Protein AF-A0A4V1RX23-F1 (afdb_monomer_lite)

Organism: NCBI:txid451672

Sequence (123 aa):
MCQDPRCMTFQSAYLNEIANFDFQNAFREEEKESQLFRRFAHASLTRDPRATADMVPDSVWANLAPYPEIVELREQRAQLKRSKYRIEGHEDEEEIRQLTNKIRTKRAYREKQVVKEYREDYF

Structure (mmCIF, N/CA/C/O backbone):
data_AF-A0A4V1RX23-F1
#
_entry.id   AF-A0A4V1RX23-F1
#
loop_
_atom_site.group_PDB
_atom_site.id
_atom_site.type_symbol
_atom_site.label_atom_id
_atom_site.label_alt_id
_atom_site.label_comp_id
_atom_site.label_asym_id
_atom_site.label_entity_id
_atom_site.label_seq_id
_atom_site.pdbx_PDB_ins_code
_atom_site.Cartn_x
_atom_site.Cartn_y
_atom_site.Cartn_z
_atom_site.occupancy
_atom_site.B_iso_or_equiv
_atom_site.auth_seq_id
_atom_site.auth_comp_id
_atom_site.auth_asym_id
_atom_site.auth_atom_id
_atom_site.pdbx_PDB_model_num
ATOM 1 N N . MET A 1 1 ? 12.821 48.519 -5.867 1.00 40.00 1 MET A N 1
ATOM 2 C CA . MET A 1 1 ? 13.378 47.246 -5.357 1.00 40.00 1 MET A CA 1
ATOM 3 C C . MET A 1 1 ? 13.424 47.337 -3.839 1.00 40.00 1 MET A C 1
ATOM 5 O O . MET A 1 1 ? 13.993 48.292 -3.332 1.00 40.00 1 MET A O 1
ATOM 9 N N . CYS A 1 2 ? 12.734 46.442 -3.130 1.00 37.19 2 CYS A N 1
ATOM 10 C CA . CYS A 1 2 ? 12.629 46.462 -1.666 1.00 37.19 2 CYS A CA 1
ATOM 11 C C . CYS A 1 2 ? 13.879 45.807 -1.048 1.00 37.19 2 CYS A C 1
ATOM 13 O O . CYS A 1 2 ? 14.212 44.686 -1.418 1.00 37.19 2 CYS A O 1
ATOM 15 N N . GLN A 1 3 ? 14.574 46.513 -0.153 1.00 53.38 3 GLN A N 1
ATOM 16 C CA . GLN A 1 3 ? 15.823 46.087 0.505 1.00 53.38 3 GLN A CA 1
ATOM 17 C C . GLN A 1 3 ? 15.588 45.549 1.938 1.00 53.38 3 GLN A C 1
ATOM 19 O O . GLN A 1 3 ? 16.429 45.735 2.811 1.00 53.38 3 GLN A O 1
ATOM 24 N N . ASP A 1 4 ? 14.444 44.914 2.222 1.00 41.62 4 ASP A N 1
ATOM 25 C CA . ASP A 1 4 ? 14.165 44.340 3.553 1.00 41.62 4 ASP A CA 1
ATOM 26 C C . ASP A 1 4 ? 14.636 42.861 3.618 1.00 41.62 4 ASP A C 1
ATOM 28 O O . ASP A 1 4 ? 14.239 42.066 2.757 1.00 41.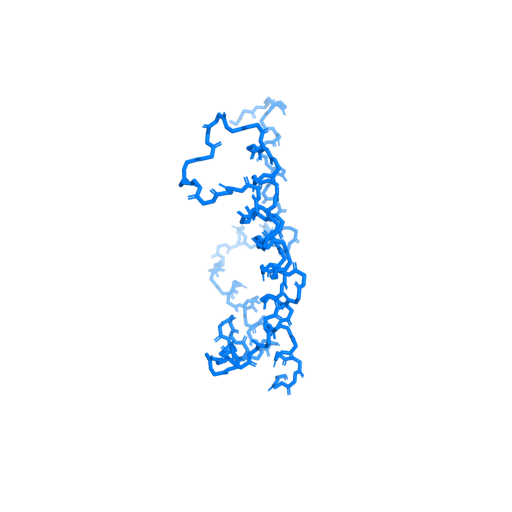62 4 ASP A O 1
ATOM 32 N N . PRO A 1 5 ? 15.452 42.441 4.612 1.00 54.00 5 PRO A N 1
ATOM 33 C CA . PRO A 1 5 ? 15.977 41.070 4.730 1.00 54.00 5 PRO A CA 1
ATOM 34 C C . PRO A 1 5 ? 14.905 39.974 4.812 1.00 54.00 5 PRO A C 1
ATOM 36 O O . PRO A 1 5 ? 15.159 38.824 4.457 1.00 54.00 5 PRO A O 1
ATOM 39 N N . ARG A 1 6 ? 13.685 40.321 5.242 1.00 50.97 6 ARG A N 1
ATOM 40 C CA . ARG A 1 6 ? 12.540 39.394 5.303 1.00 50.97 6 ARG A CA 1
ATOM 41 C C . ARG A 1 6 ? 12.005 38.982 3.928 1.00 50.97 6 ARG A C 1
ATOM 43 O O . ARG A 1 6 ? 11.303 37.982 3.836 1.00 50.97 6 ARG A O 1
ATOM 50 N N . CYS A 1 7 ? 12.364 39.701 2.865 1.00 47.91 7 CYS A N 1
ATOM 51 C CA . CYS A 1 7 ? 12.014 39.337 1.492 1.00 47.91 7 CYS A CA 1
ATOM 52 C C . CYS A 1 7 ? 12.957 38.283 0.878 1.00 47.91 7 CYS A C 1
ATOM 54 O O . CYS A 1 7 ? 12.611 37.705 -0.150 1.00 47.91 7 CYS A O 1
ATOM 56 N N . MET A 1 8 ? 14.119 37.994 1.483 1.00 43.81 8 MET A N 1
ATOM 57 C CA . MET A 1 8 ? 15.049 36.981 0.951 1.00 43.81 8 MET A CA 1
ATOM 58 C C . MET A 1 8 ? 14.592 35.537 1.195 1.00 43.81 8 MET A C 1
ATOM 60 O O . MET A 1 8 ? 14.982 34.635 0.458 1.00 43.81 8 MET A O 1
ATOM 64 N N . THR A 1 9 ? 13.755 35.285 2.202 1.00 46.69 9 THR A N 1
ATOM 65 C CA . THR A 1 9 ? 13.385 33.915 2.599 1.00 46.69 9 THR A CA 1
ATOM 66 C C . THR A 1 9 ? 12.408 33.233 1.643 1.00 46.69 9 THR A C 1
ATOM 68 O O . THR A 1 9 ? 12.296 32.012 1.670 1.00 46.69 9 THR A O 1
ATOM 71 N N . PHE A 1 10 ? 11.743 33.980 0.756 1.00 41.81 10 PHE A N 1
ATOM 72 C CA . PHE A 1 10 ? 10.854 33.395 -0.254 1.00 41.81 10 PHE A CA 1
ATOM 73 C C . PHE A 1 10 ? 11.584 32.886 -1.508 1.00 41.81 10 PHE A C 1
ATOM 75 O O . PHE A 1 10 ? 10.976 32.182 -2.309 1.00 41.81 10 PHE A O 1
ATOM 82 N N . GLN A 1 11 ? 12.873 33.199 -1.691 1.00 43.78 11 GLN A N 1
ATOM 83 C CA . GLN A 1 11 ? 13.620 32.815 -2.899 1.00 43.78 11 GLN A CA 1
ATOM 84 C C . GLN A 1 11 ? 14.375 31.484 -2.770 1.00 43.78 11 GLN A C 1
ATOM 86 O O . GLN A 1 11 ? 14.705 30.877 -3.784 1.00 43.78 11 GLN A O 1
ATOM 91 N N . SER A 1 12 ? 14.627 30.994 -1.553 1.00 42.91 12 SER A N 1
ATOM 92 C CA . SER A 1 12 ? 15.409 29.766 -1.343 1.00 42.91 12 SER A CA 1
ATOM 93 C C . SER A 1 12 ? 14.601 28.472 -1.489 1.00 42.91 12 SER A C 1
ATOM 95 O O . SER A 1 12 ? 15.186 27.415 -1.700 1.00 42.91 12 SER A O 1
ATOM 97 N N . ALA A 1 13 ? 13.268 28.530 -1.411 1.00 40.16 13 ALA A N 1
ATOM 98 C CA . ALA A 1 13 ? 12.417 27.335 -1.400 1.00 40.16 13 ALA A CA 1
ATOM 99 C C . ALA A 1 13 ? 12.093 26.761 -2.796 1.00 40.16 13 ALA A C 1
ATOM 101 O O . ALA A 1 13 ? 11.463 25.710 -2.885 1.00 40.16 13 ALA A O 1
ATOM 102 N N . TYR A 1 14 ? 12.510 27.424 -3.882 1.00 41.62 14 TYR A N 1
ATOM 103 C CA . TYR A 1 14 ? 12.266 26.968 -5.260 1.00 41.62 14 TYR A CA 1
ATOM 104 C C . TYR A 1 14 ? 13.548 26.900 -6.102 1.00 41.62 14 TYR A C 1
ATOM 106 O O . TYR A 1 14 ? 13.532 27.103 -7.314 1.00 41.62 14 TYR A O 1
ATOM 114 N N . LEU A 1 15 ? 14.679 26.602 -5.464 1.00 42.38 15 LEU A N 1
ATOM 115 C CA . LEU A 1 15 ? 15.887 26.184 -6.167 1.00 42.38 15 LEU A CA 1
ATOM 116 C C . LEU A 1 15 ? 15.826 24.670 -6.357 1.00 42.38 15 LEU A C 1
ATOM 118 O O . LEU A 1 15 ? 16.236 23.888 -5.507 1.00 42.38 15 LEU A O 1
ATOM 122 N N . ASN A 1 16 ? 15.259 24.254 -7.486 1.00 41.84 16 ASN A N 1
ATOM 123 C CA . ASN A 1 16 ? 15.391 22.886 -7.962 1.00 41.84 16 ASN A CA 1
ATOM 124 C C . ASN A 1 16 ? 16.873 22.703 -8.343 1.00 41.84 16 ASN A C 1
ATOM 126 O O . ASN A 1 16 ? 17.292 23.219 -9.376 1.00 41.84 16 ASN A O 1
ATOM 130 N N . GLU A 1 17 ? 17.680 22.024 -7.521 1.00 47.69 17 GLU A N 1
ATOM 131 C CA . GLU A 1 17 ? 19.143 21.875 -7.715 1.00 47.69 17 GLU A CA 1
ATOM 132 C C . GLU A 1 17 ? 19.529 21.256 -9.075 1.00 47.69 17 GLU A C 1
ATOM 134 O O . GLU A 1 17 ? 20.656 21.383 -9.546 1.00 47.69 17 GLU A O 1
ATOM 139 N N . ILE A 1 18 ? 18.574 20.616 -9.753 1.00 47.19 18 ILE A N 1
ATOM 140 C CA . ILE A 1 18 ? 18.740 20.031 -11.089 1.00 47.19 18 ILE A CA 1
ATOM 141 C C . ILE A 1 18 ? 18.666 21.105 -12.191 1.00 47.19 18 ILE A C 1
ATOM 143 O O . ILE A 1 18 ? 19.261 20.963 -13.264 1.00 47.19 18 ILE A O 1
ATOM 147 N N . ALA A 1 19 ? 17.948 22.199 -11.944 1.00 50.53 19 ALA A N 1
ATOM 148 C CA . ALA A 1 19 ? 17.714 23.273 -12.894 1.00 50.53 19 ALA A CA 1
ATOM 149 C C . ALA A 1 19 ? 18.595 24.481 -12.558 1.00 50.53 19 ALA A C 1
ATOM 151 O O . ALA A 1 19 ? 18.111 25.516 -12.110 1.00 50.53 19 ALA A O 1
ATOM 152 N N . ASN A 1 20 ? 19.898 24.367 -12.831 1.00 49.19 20 ASN A N 1
ATOM 153 C CA . ASN A 1 20 ? 20.759 25.545 -12.952 1.00 49.19 20 ASN A CA 1
ATOM 154 C C . ASN A 1 20 ? 20.166 26.461 -14.030 1.00 49.19 20 ASN A C 1
ATOM 156 O O . ASN A 1 20 ? 20.198 26.126 -15.219 1.00 49.19 20 ASN A O 1
ATOM 160 N N . PHE A 1 21 ? 19.557 27.561 -13.590 1.00 52.81 21 PHE A N 1
ATOM 161 C CA . PHE A 1 21 ? 19.080 28.633 -14.448 1.00 52.81 21 PHE A CA 1
ATOM 162 C C . PHE A 1 21 ? 20.319 29.400 -14.907 1.00 52.81 21 PHE A C 1
ATOM 164 O O . PHE A 1 21 ? 20.973 30.072 -14.110 1.00 52.81 21 PHE A O 1
ATOM 171 N N . ASP A 1 22 ? 20.699 29.229 -16.169 1.00 52.91 22 ASP A N 1
ATOM 172 C CA . ASP A 1 22 ? 21.900 29.859 -16.700 1.00 52.91 22 ASP A CA 1
ATOM 173 C C . ASP A 1 22 ? 21.623 31.346 -16.964 1.00 52.91 22 ASP A C 1
ATOM 175 O O . ASP A 1 22 ? 21.041 31.734 -17.982 1.00 52.91 22 ASP A O 1
ATOM 179 N N . PHE A 1 23 ? 21.996 32.190 -16.000 1.00 53.66 23 PHE A N 1
ATOM 180 C CA . PHE A 1 23 ? 21.826 33.641 -16.087 1.00 53.66 23 PHE A CA 1
ATOM 181 C C . PHE A 1 23 ? 22.535 34.241 -17.310 1.00 53.66 23 PHE A C 1
ATOM 183 O O . PHE A 1 23 ? 22.111 35.292 -17.792 1.00 53.66 23 PHE A O 1
ATOM 190 N N . GLN A 1 24 ? 23.562 33.576 -17.855 1.00 48.41 24 GLN A N 1
ATOM 191 C CA . GLN A 1 24 ? 24.264 34.060 -19.045 1.00 48.41 24 GLN A CA 1
ATOM 192 C C . GLN A 1 24 ? 23.395 33.991 -20.307 1.00 48.41 24 GLN A C 1
ATOM 194 O O . GLN A 1 24 ? 23.456 34.896 -21.140 1.00 48.41 24 GLN A O 1
ATOM 199 N N . ASN A 1 25 ? 22.522 32.987 -20.419 1.00 50.06 25 ASN A N 1
ATOM 200 C CA . ASN A 1 25 ? 21.621 32.846 -21.568 1.00 50.06 25 ASN A CA 1
ATOM 201 C C . ASN A 1 25 ? 20.386 33.742 -21.456 1.00 50.06 25 ASN A C 1
ATOM 203 O O . ASN A 1 25 ? 19.857 34.188 -22.470 1.00 50.06 25 ASN A O 1
ATOM 207 N N . ALA A 1 26 ? 19.967 34.086 -20.233 1.00 50.62 26 ALA A N 1
ATOM 208 C CA . ALA A 1 26 ? 18.908 35.071 -20.015 1.00 50.62 26 ALA A CA 1
ATOM 209 C C . ALA A 1 26 ? 19.287 36.470 -20.535 1.00 50.62 26 ALA A C 1
ATOM 211 O O . ALA A 1 26 ? 18.404 37.227 -20.925 1.00 50.62 26 ALA A O 1
ATOM 212 N N . PHE A 1 27 ? 20.586 36.793 -20.566 1.00 51.75 27 PHE A N 1
ATOM 213 C CA . PHE A 1 27 ? 21.109 38.055 -21.093 1.00 51.75 27 PHE A CA 1
ATOM 214 C C . PHE A 1 27 ? 21.272 38.058 -22.624 1.00 51.75 27 PHE A C 1
ATOM 216 O O . PHE A 1 27 ? 21.331 39.126 -23.224 1.00 51.75 27 PHE A O 1
ATOM 223 N N . ARG A 1 28 ? 21.351 36.883 -23.267 1.00 53.28 28 ARG A N 1
ATOM 224 C CA . ARG A 1 28 ? 21.585 36.745 -24.719 1.00 53.28 28 ARG A CA 1
ATOM 225 C C . ARG A 1 28 ? 20.320 36.563 -25.567 1.00 53.28 28 ARG A C 1
ATOM 227 O O . ARG A 1 28 ? 20.461 36.388 -26.769 1.00 53.28 28 ARG A O 1
ATOM 234 N N . GLU A 1 29 ? 19.126 36.603 -24.969 1.00 53.69 29 GLU A N 1
ATOM 235 C CA . GLU A 1 29 ? 17.827 36.424 -25.659 1.00 53.69 29 GLU A CA 1
ATOM 236 C C . GLU A 1 29 ? 17.767 35.197 -26.598 1.00 53.69 29 GLU A C 1
ATOM 238 O O . GLU A 1 29 ? 16.986 35.156 -27.543 1.00 53.69 29 GLU A O 1
ATOM 243 N N . GLU A 1 30 ? 18.576 34.167 -26.340 1.00 53.91 30 GLU A N 1
ATOM 244 C CA . GLU A 1 30 ? 18.529 32.919 -27.102 1.00 53.91 30 GLU A CA 1
ATOM 245 C C . GLU A 1 30 ? 17.212 32.194 -26.767 1.00 53.91 30 GLU A C 1
ATOM 247 O O . GLU A 1 30 ? 16.804 32.164 -25.598 1.00 53.91 30 GLU A O 1
ATOM 252 N N . GLU A 1 31 ? 16.517 31.632 -27.765 1.00 53.94 31 GLU A N 1
ATOM 253 C CA . GLU A 1 31 ? 15.226 30.962 -27.553 1.00 53.94 31 GLU A CA 1
ATOM 254 C C . GLU A 1 31 ? 15.381 29.840 -26.519 1.00 53.94 31 GLU A C 1
ATOM 256 O O . GLU A 1 31 ? 15.925 28.765 -26.793 1.00 53.94 31 GLU A O 1
ATOM 261 N N . LYS A 1 32 ? 14.884 30.105 -25.304 1.00 54.03 32 LYS A N 1
ATOM 262 C CA . LYS A 1 32 ? 14.968 29.230 -24.120 1.00 54.03 32 LYS A CA 1
ATOM 263 C C . LYS A 1 32 ? 14.459 27.809 -24.385 1.00 54.03 32 LYS A C 1
ATOM 265 O O . LYS A 1 32 ? 14.843 26.871 -23.686 1.00 54.03 32 LYS A O 1
ATOM 270 N N . GLU A 1 33 ? 13.619 27.653 -25.402 1.00 53.97 33 GLU A N 1
ATOM 271 C CA . GLU A 1 33 ? 13.080 26.381 -25.869 1.00 53.97 33 GLU A CA 1
ATOM 272 C C . GLU A 1 33 ? 14.184 25.417 -26.324 1.00 53.97 33 GLU A C 1
ATOM 274 O O . GLU A 1 33 ? 14.192 24.258 -25.911 1.00 53.97 33 GLU A O 1
ATOM 279 N N . SER A 1 34 ? 15.185 25.895 -27.071 1.00 55.66 34 SER A N 1
ATOM 280 C CA . SER A 1 34 ? 16.276 25.065 -27.607 1.00 55.66 34 SER A CA 1
ATOM 281 C C . SER A 1 34 ? 17.099 24.366 -26.513 1.00 55.66 34 SER A C 1
ATOM 283 O O . SER A 1 34 ? 17.494 23.206 -26.656 1.00 55.66 34 SER A O 1
ATOM 285 N N . GLN A 1 35 ? 17.306 25.033 -25.374 1.00 56.47 35 GLN A N 1
ATOM 286 C CA . GLN A 1 35 ? 18.074 24.501 -24.246 1.00 56.47 35 GLN A CA 1
ATOM 287 C C . GLN A 1 35 ? 17.265 23.503 -23.416 1.00 56.47 35 GLN A C 1
ATOM 289 O O . GLN A 1 35 ? 17.806 22.479 -22.989 1.00 56.47 35 GLN A O 1
ATOM 294 N N . LEU A 1 36 ? 15.963 23.755 -23.235 1.00 60.22 36 LEU A N 1
ATOM 295 C CA . LEU A 1 36 ? 15.040 22.784 -22.645 1.00 60.22 36 LEU A CA 1
ATOM 296 C C . LEU A 1 36 ? 14.985 21.520 -23.509 1.00 60.22 36 LEU A C 1
ATOM 298 O O . LEU A 1 36 ? 15.201 20.427 -22.985 1.00 60.22 36 LEU A O 1
ATOM 302 N N . PHE A 1 37 ? 14.814 21.658 -24.828 1.00 56.47 37 PHE A N 1
ATOM 303 C CA . PHE A 1 37 ? 14.838 20.527 -25.757 1.00 56.47 37 PHE A CA 1
ATOM 304 C C . PHE A 1 37 ? 16.156 19.762 -25.698 1.00 56.47 37 PHE A C 1
ATOM 306 O O . PHE A 1 37 ? 16.128 18.540 -25.658 1.00 56.47 37 PHE A O 1
ATOM 313 N N . ARG A 1 38 ? 17.307 20.436 -25.604 1.00 57.38 38 ARG A N 1
ATOM 314 C CA . ARG A 1 38 ? 18.610 19.763 -25.476 1.00 57.38 38 ARG A CA 1
ATOM 315 C C . ARG A 1 38 ? 18.742 18.970 -24.171 1.00 57.38 38 ARG A C 1
ATOM 317 O O . ARG A 1 38 ? 19.269 17.859 -24.174 1.00 57.38 38 ARG A O 1
ATOM 324 N N . ARG A 1 39 ? 18.238 19.507 -23.054 1.00 59.09 39 ARG A N 1
ATOM 325 C CA . ARG A 1 39 ? 18.274 18.843 -21.737 1.00 59.09 39 ARG A CA 1
ATOM 326 C C . ARG A 1 39 ? 17.320 17.646 -21.685 1.00 59.09 39 ARG A C 1
ATOM 328 O O . ARG A 1 39 ? 17.698 16.579 -21.203 1.00 59.09 39 ARG A O 1
ATOM 335 N N . PHE A 1 40 ? 16.120 17.793 -22.249 1.00 57.50 40 PHE A N 1
ATOM 336 C CA . PHE A 1 40 ? 15.160 16.697 -22.390 1.00 57.50 40 PHE A CA 1
ATOM 337 C C . PHE A 1 40 ? 15.562 15.687 -23.471 1.00 57.50 40 PHE A C 1
ATOM 339 O O . PHE A 1 40 ? 15.226 14.515 -23.332 1.00 57.50 40 PHE A O 1
ATOM 346 N N . ALA A 1 41 ? 16.327 16.075 -24.496 1.00 58.00 41 ALA A N 1
ATOM 347 C CA . ALA A 1 41 ? 16.868 15.163 -25.506 1.00 58.00 41 ALA A CA 1
ATOM 348 C C . ALA A 1 41 ? 17.802 14.129 -24.867 1.00 58.00 41 ALA A C 1
ATOM 350 O O . ALA A 1 41 ? 17.665 12.940 -25.124 1.00 58.00 41 ALA A O 1
ATOM 351 N N . HIS A 1 42 ? 18.687 14.547 -23.956 1.00 55.69 42 HIS A N 1
ATOM 352 C CA . HIS A 1 42 ? 19.520 13.601 -23.206 1.00 55.69 42 HIS A CA 1
ATOM 353 C C . HIS A 1 42 ? 18.695 12.687 -22.286 1.00 55.69 42 HIS A C 1
ATOM 355 O O . HIS A 1 42 ? 18.955 11.488 -22.240 1.00 55.69 42 HIS A O 1
ATOM 361 N N . ALA A 1 43 ? 17.680 13.223 -21.594 1.00 54.44 43 ALA A N 1
ATOM 362 C CA . ALA A 1 43 ? 16.805 12.439 -20.713 1.00 54.44 43 ALA A CA 1
ATOM 363 C C . ALA A 1 43 ? 15.856 11.486 -21.469 1.00 54.44 43 ALA A C 1
ATOM 365 O O . ALA A 1 43 ? 15.440 10.472 -20.918 1.00 54.44 43 ALA A O 1
ATOM 366 N N . SER A 1 44 ? 15.501 11.807 -22.715 1.00 54.94 44 SER A N 1
ATOM 367 C CA . SER A 1 44 ? 14.708 10.945 -23.603 1.00 54.94 44 SER A CA 1
ATOM 368 C C . SER A 1 44 ? 15.564 9.921 -24.345 1.00 54.94 44 SER A C 1
ATOM 370 O O . SER A 1 44 ? 15.079 8.827 -24.593 1.00 54.94 44 SER A O 1
ATOM 372 N N . LEU A 1 45 ? 16.838 10.219 -24.626 1.00 60.06 45 LEU A N 1
ATOM 373 C CA . LEU A 1 45 ? 17.793 9.266 -25.208 1.00 60.06 45 LEU A CA 1
ATOM 374 C C . LEU A 1 45 ? 18.168 8.134 -24.245 1.00 60.06 45 LEU A C 1
ATOM 376 O O . LEU A 1 45 ? 18.402 7.014 -24.687 1.00 60.06 45 LEU A O 1
ATOM 380 N N . THR A 1 46 ? 18.247 8.411 -22.942 1.00 58.16 46 THR A N 1
ATOM 381 C CA . THR A 1 46 ? 18.593 7.403 -21.922 1.00 58.16 46 THR A CA 1
ATOM 382 C 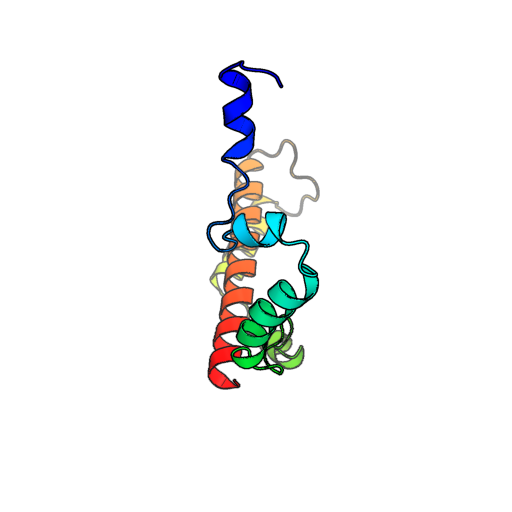C . THR A 1 46 ? 17.380 6.682 -21.339 1.00 58.16 46 THR A C 1
ATOM 384 O O . THR A 1 46 ? 17.537 5.677 -20.646 1.00 58.16 46 THR A O 1
ATOM 387 N N . ARG A 1 47 ? 16.165 7.180 -21.591 1.00 63.75 47 ARG A N 1
ATOM 388 C CA . ARG A 1 47 ? 14.925 6.561 -21.125 1.00 63.75 47 ARG A CA 1
ATOM 389 C C . ARG A 1 47 ? 14.419 5.582 -22.176 1.00 63.75 47 ARG A C 1
ATOM 391 O O . ARG A 1 47 ? 14.140 5.989 -23.296 1.00 63.75 47 ARG A O 1
ATOM 398 N N . ASP A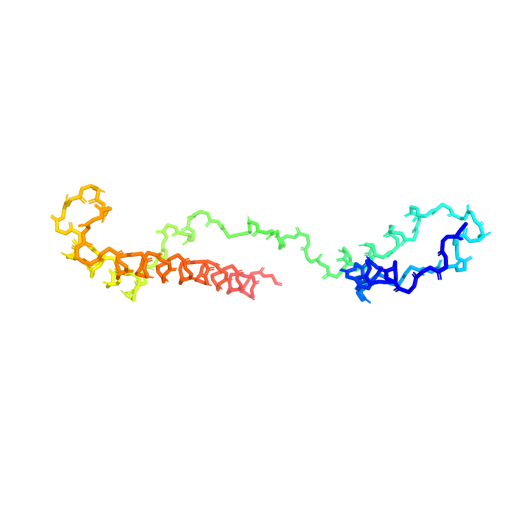 1 48 ? 14.219 4.323 -21.790 1.00 68.12 48 ASP A N 1
ATOM 399 C CA . ASP A 1 48 ? 13.517 3.370 -22.652 1.00 68.12 48 ASP A CA 1
ATOM 400 C C . ASP A 1 48 ? 12.078 3.873 -22.905 1.00 68.12 48 ASP A C 1
ATOM 402 O O . ASP A 1 48 ? 11.312 4.029 -21.943 1.00 68.12 48 ASP A O 1
ATOM 406 N N . PRO A 1 49 ? 11.692 4.154 -24.166 1.00 69.81 49 PRO A N 1
ATOM 407 C CA . PRO A 1 49 ? 10.350 4.619 -24.502 1.00 69.81 49 PRO A CA 1
ATOM 408 C C . PRO A 1 49 ? 9.256 3.589 -24.188 1.00 69.81 49 PRO A C 1
ATOM 410 O O . PRO A 1 49 ? 8.089 3.965 -24.092 1.00 69.81 49 PRO A O 1
ATOM 413 N N . ARG A 1 50 ? 9.608 2.310 -24.014 1.00 69.94 50 ARG A N 1
ATOM 414 C CA . ARG A 1 50 ? 8.674 1.241 -23.644 1.00 69.94 50 ARG A CA 1
ATOM 415 C C . ARG A 1 50 ? 8.429 1.153 -22.131 1.00 69.94 50 ARG A C 1
ATOM 417 O O . ARG A 1 50 ? 7.374 0.675 -21.723 1.00 69.94 50 ARG A O 1
ATOM 424 N N . ALA A 1 51 ? 9.338 1.676 -21.303 1.00 72.00 51 ALA A N 1
ATOM 425 C CA . ALA A 1 51 ? 9.207 1.718 -19.843 1.00 72.00 51 ALA A CA 1
ATOM 426 C C . ALA A 1 51 ? 8.382 2.943 -19.384 1.00 72.00 51 ALA A C 1
ATOM 428 O O . ALA A 1 51 ? 8.885 3.909 -18.785 1.00 72.00 51 ALA A O 1
ATOM 429 N N . THR A 1 52 ? 7.091 2.936 -19.720 1.00 73.69 52 THR A N 1
ATOM 430 C CA . THR A 1 52 ? 6.114 3.952 -19.300 1.00 73.69 52 THR A CA 1
ATOM 431 C C . THR A 1 52 ? 5.725 3.806 -17.824 1.00 73.69 52 THR A C 1
ATOM 433 O O . THR A 1 52 ? 6.017 2.803 -17.184 1.00 73.69 52 THR A O 1
ATOM 436 N N . ALA A 1 53 ? 5.074 4.825 -17.248 1.00 67.25 53 ALA A N 1
ATOM 437 C CA . ALA A 1 53 ? 4.642 4.775 -15.844 1.00 67.25 53 ALA A CA 1
ATOM 438 C C . ALA A 1 53 ? 3.652 3.620 -15.579 1.00 67.25 53 ALA A C 1
ATOM 440 O O . ALA A 1 53 ? 3.803 2.910 -14.589 1.00 67.25 53 ALA A O 1
ATOM 441 N N . ASP A 1 54 ? 2.725 3.386 -16.512 1.00 77.94 54 ASP A N 1
ATOM 442 C CA . ASP A 1 54 ? 1.744 2.294 -16.478 1.00 77.94 54 ASP A CA 1
ATOM 443 C C . ASP A 1 54 ? 2.170 1.142 -17.403 1.00 77.94 54 ASP A C 1
ATOM 445 O O . ASP A 1 54 ? 1.478 0.789 -18.353 1.00 77.94 54 ASP A O 1
ATOM 449 N N . MET A 1 55 ? 3.375 0.603 -17.197 1.00 82.75 55 MET A N 1
ATOM 450 C CA . MET A 1 55 ? 3.924 -0.467 -18.051 1.00 82.75 55 MET A CA 1
ATOM 451 C C . MET A 1 55 ? 3.553 -1.891 -17.615 1.00 82.75 55 MET A C 1
ATOM 453 O O . MET A 1 55 ? 3.811 -2.828 -18.364 1.00 82.75 55 MET A O 1
ATOM 457 N N . VAL A 1 56 ? 2.983 -2.079 -16.418 1.00 86.75 56 VAL A N 1
ATOM 458 C CA . VAL A 1 56 ? 2.604 -3.407 -15.904 1.00 86.75 56 VAL A CA 1
ATOM 459 C C . VAL A 1 56 ? 1.201 -3.763 -16.408 1.00 86.75 56 VAL A C 1
ATOM 461 O O . VAL A 1 56 ? 0.255 -3.065 -16.037 1.00 86.75 56 VAL A O 1
ATOM 464 N N . PRO A 1 57 ? 1.030 -4.835 -17.206 1.00 91.38 57 PRO A N 1
ATOM 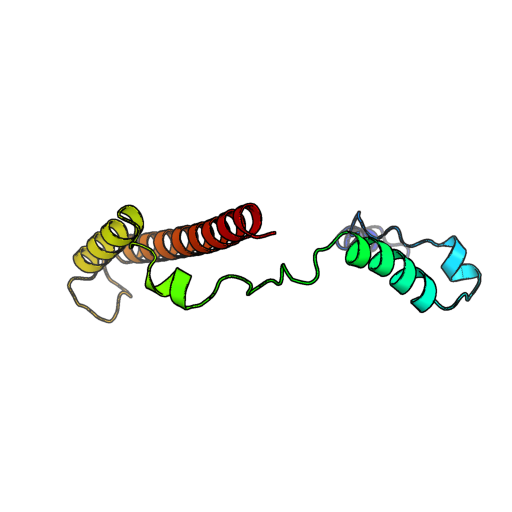465 C CA . PRO A 1 57 ? -0.277 -5.229 -17.724 1.00 91.38 57 PRO A CA 1
ATOM 466 C C . PRO A 1 57 ? -1.266 -5.625 -16.621 1.00 91.38 57 PRO A C 1
ATOM 468 O O . PRO A 1 57 ? -0.891 -6.261 -15.634 1.00 91.38 57 PRO A O 1
ATOM 471 N N . ASP A 1 58 ? -2.557 -5.368 -16.844 1.00 90.88 58 ASP A N 1
ATOM 472 C CA . ASP A 1 58 ? -3.645 -5.747 -15.925 1.00 90.88 58 ASP A CA 1
ATOM 473 C C . ASP A 1 58 ? -3.673 -7.248 -15.605 1.00 90.88 58 ASP A C 1
ATOM 475 O O . ASP A 1 58 ? -4.014 -7.648 -14.492 1.00 90.88 58 ASP A O 1
ATOM 479 N N . SER A 1 59 ? -3.252 -8.094 -16.551 1.00 91.62 59 SER A N 1
ATOM 480 C CA . SER A 1 59 ? -3.129 -9.538 -16.336 1.00 91.62 59 SER A CA 1
ATOM 481 C C . SER A 1 59 ? -2.106 -9.884 -15.253 1.00 91.62 59 SER A C 1
ATOM 483 O O . SER A 1 59 ? -2.301 -10.845 -14.516 1.00 91.62 59 SER A O 1
ATOM 485 N N . VAL A 1 60 ? -1.023 -9.112 -15.126 1.00 89.50 60 VAL A N 1
ATOM 486 C CA . VAL A 1 60 ? -0.016 -9.315 -14.074 1.00 89.50 60 VAL A CA 1
ATOM 487 C C . VAL A 1 60 ? -0.606 -8.921 -12.723 1.00 89.50 60 VAL A C 1
ATOM 489 O O . VAL A 1 60 ? -0.504 -9.690 -11.768 1.00 89.50 60 VAL A O 1
ATOM 492 N N . TRP A 1 61 ? -1.307 -7.785 -12.656 1.00 89.12 61 TRP A N 1
ATOM 493 C CA . TRP A 1 61 ? -2.010 -7.336 -11.449 1.00 89.12 61 TRP A CA 1
ATOM 494 C C . TRP A 1 61 ? -3.073 -8.323 -10.965 1.00 89.12 61 TRP A C 1
ATOM 496 O O . TRP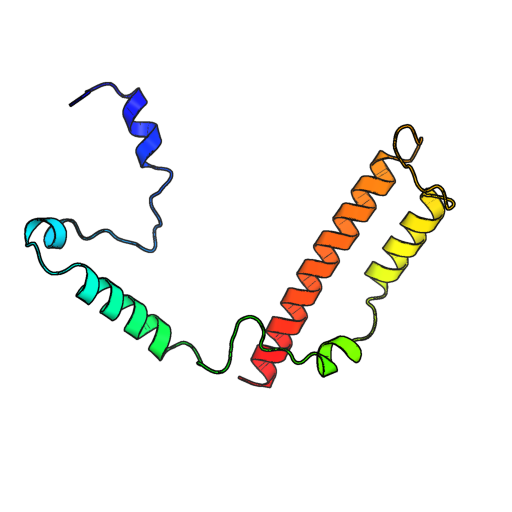 A 1 61 ? -3.174 -8.562 -9.764 1.00 89.12 61 TRP A O 1
ATOM 506 N N . ALA A 1 62 ? -3.837 -8.924 -11.879 1.00 90.31 62 ALA A N 1
ATOM 507 C CA . ALA A 1 62 ? -4.871 -9.903 -11.543 1.00 90.31 62 ALA A CA 1
ATOM 508 C C . ALA A 1 62 ? -4.300 -11.215 -10.977 1.00 90.31 62 ALA A C 1
ATOM 510 O O . ALA A 1 62 ? -4.938 -11.853 -10.142 1.00 90.31 62 ALA A O 1
ATOM 511 N N . ASN A 1 63 ? -3.098 -11.602 -11.412 1.00 90.88 63 ASN A N 1
ATOM 512 C CA . ASN A 1 63 ? -2.434 -12.836 -10.988 1.00 90.88 63 ASN A CA 1
ATOM 513 C C . ASN A 1 63 ? -1.567 -12.665 -9.729 1.00 90.88 63 ASN A C 1
ATOM 515 O O . ASN A 1 63 ? -1.046 -13.648 -9.200 1.00 90.88 63 ASN A O 1
ATOM 519 N N . LEU A 1 64 ? -1.391 -11.435 -9.239 1.00 87.94 64 LEU A N 1
ATOM 520 C CA . LEU A 1 64 ? -0.602 -11.165 -8.043 1.00 87.94 64 LEU A CA 1
ATOM 521 C C . LEU A 1 64 ? -1.307 -11.700 -6.796 1.00 87.94 64 LEU A C 1
ATOM 523 O O . LEU A 1 64 ? -2.433 -11.321 -6.470 1.00 87.94 64 LEU A O 1
ATOM 527 N N . ALA A 1 65 ? -0.598 -12.559 -6.063 1.00 88.00 65 ALA A N 1
ATOM 528 C CA . ALA A 1 65 ? -1.082 -13.068 -4.793 1.00 88.00 65 ALA A CA 1
ATOM 529 C C . ALA A 1 65 ? -1.330 -11.909 -3.805 1.00 88.00 65 ALA A C 1
ATOM 531 O O . ALA A 1 65 ? -0.520 -10.976 -3.716 1.00 88.00 65 ALA A O 1
ATOM 532 N N . PRO A 1 66 ? -2.432 -11.949 -3.035 1.00 85.19 66 PRO A N 1
ATOM 533 C CA . PRO A 1 66 ? -2.675 -10.961 -1.999 1.00 85.19 66 PRO A CA 1
ATOM 534 C C . PRO A 1 66 ? -1.597 -11.066 -0.915 1.00 85.19 66 PRO A C 1
ATOM 536 O O . PRO A 1 66 ? -1.253 -12.150 -0.451 1.00 85.19 66 PRO A O 1
ATOM 539 N N . TYR A 1 67 ? -1.069 -9.917 -0.494 1.00 86.88 67 TYR A N 1
ATOM 540 C CA . TYR A 1 67 ? -0.010 -9.864 0.513 1.00 86.88 67 TYR A CA 1
ATOM 541 C C . TYR A 1 67 ? -0.551 -10.253 1.887 1.00 86.88 67 TYR A C 1
ATOM 543 O O . TYR A 1 67 ? -1.474 -9.575 2.351 1.00 86.88 67 TYR A O 1
ATOM 551 N N . PRO A 1 68 ? 0.045 -11.252 2.569 1.00 89.25 68 PRO A N 1
ATOM 552 C CA . PRO A 1 68 ? -0.475 -11.759 3.838 1.00 89.25 68 PRO A CA 1
ATOM 553 C C . PRO A 1 68 ? -0.575 -10.643 4.878 1.00 89.25 68 PRO A C 1
ATOM 555 O O . PRO A 1 68 ? -1.627 -10.440 5.467 1.00 89.25 68 PRO A O 1
ATOM 558 N N . GLU A 1 69 ? 0.446 -9.791 4.975 1.00 90.75 69 GLU A N 1
ATOM 559 C CA . GLU A 1 69 ? 0.447 -8.667 5.914 1.00 90.75 69 GLU A CA 1
ATOM 560 C C . GLU A 1 69 ? -0.674 -7.642 5.638 1.00 90.75 69 GLU A C 1
ATOM 562 O O . GLU A 1 69 ? -1.261 -7.082 6.561 1.00 90.75 69 GLU A O 1
ATOM 567 N N . ILE A 1 70 ? -1.009 -7.372 4.369 1.00 92.31 70 ILE A N 1
ATOM 568 C CA . ILE A 1 70 ? -2.115 -6.456 4.035 1.00 92.31 70 ILE A CA 1
ATOM 569 C C . ILE A 1 70 ? -3.462 -7.107 4.366 1.00 92.31 70 ILE A C 1
ATOM 571 O O . ILE A 1 70 ? -4.385 -6.406 4.789 1.00 92.31 70 ILE A O 1
ATOM 575 N N . VAL A 1 71 ? -3.584 -8.421 4.164 1.00 93.56 71 VAL A N 1
ATOM 576 C CA . VAL A 1 71 ? -4.786 -9.195 4.503 1.00 93.56 71 VAL A CA 1
ATOM 577 C C . VAL A 1 71 ? -4.999 -9.202 6.016 1.00 93.56 71 VAL A C 1
ATOM 579 O O . VAL A 1 71 ? -6.062 -8.783 6.466 1.00 93.56 71 VAL A O 1
ATOM 582 N N . GLU A 1 72 ? -3.971 -9.519 6.800 1.00 94.31 72 GLU A N 1
ATOM 583 C CA . GLU A 1 72 ? -4.014 -9.501 8.267 1.00 94.31 72 GLU A CA 1
ATOM 584 C C . GLU A 1 72 ? -4.413 -8.125 8.816 1.00 94.31 72 GLU A C 1
ATOM 586 O O . GLU A 1 72 ? -5.308 -8.010 9.652 1.00 94.31 72 GLU A O 1
ATOM 591 N N . LEU A 1 73 ? -3.815 -7.043 8.303 1.00 94.19 73 LEU A N 1
ATOM 592 C CA . LEU A 1 73 ? -4.177 -5.684 8.722 1.00 94.19 73 LEU A CA 1
ATOM 593 C C . LEU A 1 73 ? -5.633 -5.336 8.376 1.00 94.19 73 LEU A C 1
ATOM 595 O O . LEU A 1 73 ? -6.287 -4.586 9.106 1.00 94.19 73 LEU A O 1
ATOM 599 N N . ARG A 1 74 ? -6.160 -5.856 7.259 1.00 93.06 74 ARG A N 1
ATOM 600 C CA . ARG A 1 74 ? -7.572 -5.682 6.889 1.00 93.06 74 ARG A CA 1
ATOM 601 C C . ARG A 1 74 ? -8.493 -6.455 7.821 1.00 93.06 74 ARG A C 1
ATOM 603 O O . ARG A 1 74 ? -9.535 -5.914 8.185 1.00 93.06 74 ARG A O 1
ATOM 610 N N . GLU A 1 75 ? -8.111 -7.662 8.216 1.00 93.56 75 GLU A N 1
ATOM 611 C CA . GLU A 1 75 ? -8.857 -8.476 9.175 1.00 93.56 75 GLU A CA 1
ATOM 612 C C . GLU A 1 75 ? -8.882 -7.823 10.557 1.00 93.56 75 GLU A C 1
ATOM 614 O O . GLU A 1 75 ? -9.964 -7.631 11.108 1.00 93.56 75 GLU A O 1
ATOM 619 N N . GLN A 1 76 ? -7.735 -7.362 11.065 1.00 93.31 76 GLN A N 1
ATOM 620 C CA . GLN A 1 76 ? -7.650 -6.600 12.318 1.00 93.31 76 GLN A CA 1
ATOM 621 C C . GLN A 1 76 ? -8.557 -5.365 12.281 1.00 93.31 76 GLN A C 1
ATOM 623 O O . GLN A 1 76 ? -9.367 -5.135 13.179 1.00 93.31 76 GLN A O 1
ATOM 628 N N . ARG A 1 77 ? -8.500 -4.595 11.187 1.00 92.75 77 ARG A N 1
ATOM 629 C CA . ARG A 1 77 ? -9.378 -3.435 10.997 1.00 92.75 77 ARG A CA 1
ATOM 630 C C . ARG A 1 77 ? -10.859 -3.831 10.968 1.00 92.75 77 ARG A C 1
ATOM 632 O O . ARG A 1 77 ? -11.694 -3.096 11.493 1.00 92.75 77 ARG A O 1
ATOM 639 N N . ALA A 1 78 ? -11.204 -4.952 10.334 1.00 91.12 78 ALA A N 1
ATOM 640 C CA . ALA A 1 78 ? -12.578 -5.444 10.263 1.00 91.12 78 ALA A CA 1
ATOM 641 C C . ALA A 1 78 ? -13.097 -5.895 11.638 1.00 91.12 78 ALA A C 1
ATOM 643 O O . ALA A 1 78 ? -14.243 -5.592 11.978 1.00 91.12 78 ALA A O 1
ATOM 644 N N . GLN A 1 79 ? -12.244 -6.543 12.436 1.00 91.56 79 GLN A N 1
ATOM 645 C CA . GLN A 1 79 ? -12.538 -6.948 13.811 1.00 91.56 79 GLN A CA 1
ATOM 646 C C . GLN A 1 79 ? -12.797 -5.734 14.708 1.00 91.56 79 GLN A C 1
ATOM 648 O O . GLN A 1 79 ? -13.829 -5.697 15.374 1.00 91.56 79 GLN A O 1
ATOM 653 N N . LEU A 1 80 ? -11.940 -4.708 14.659 1.00 89.31 80 LEU A N 1
ATOM 654 C CA . LEU A 1 80 ? -12.130 -3.471 15.433 1.00 89.31 80 LEU A CA 1
ATOM 655 C C . LEU A 1 80 ? -13.395 -2.714 15.013 1.00 89.31 80 LEU A C 1
ATOM 657 O O . LEU A 1 80 ? -14.160 -2.237 15.845 1.00 89.31 80 LEU A O 1
ATOM 661 N N . LYS A 1 81 ? -13.680 -2.662 13.707 1.00 87.56 81 LYS A N 1
ATOM 662 C CA . LYS A 1 81 ? -14.874 -1.987 13.179 1.00 87.56 81 LYS A CA 1
ATOM 663 C C . LYS A 1 81 ? -16.178 -2.726 13.527 1.00 87.56 81 LYS A C 1
ATOM 665 O O . LYS A 1 81 ? -17.246 -2.118 13.447 1.00 87.56 81 LYS A O 1
ATOM 670 N N . ARG A 1 82 ? -16.119 -4.023 13.878 1.00 84.94 82 ARG A N 1
ATOM 671 C CA . ARG A 1 82 ? -17.268 -4.890 14.228 1.00 84.94 82 ARG A CA 1
ATOM 672 C C . ARG A 1 82 ? -18.476 -4.678 13.307 1.00 84.94 82 ARG A C 1
ATOM 674 O O . ARG A 1 82 ? -19.606 -4.560 13.774 1.00 84.94 82 ARG A O 1
ATOM 681 N N . SER A 1 83 ? -18.250 -4.565 11.996 1.00 75.56 83 SER A N 1
ATOM 682 C CA . SER A 1 83 ? -19.268 -4.290 10.958 1.00 75.56 83 SER A CA 1
ATOM 683 C C . SER A 1 83 ? -20.027 -2.942 11.018 1.00 75.56 83 SER A C 1
ATOM 685 O O . SER A 1 83 ? -20.904 -2.704 10.189 1.00 75.56 83 SER A O 1
ATOM 687 N N . LYS A 1 84 ? -19.672 -2.001 11.904 1.00 79.62 84 LYS A N 1
ATOM 688 C CA . LYS A 1 84 ? -20.277 -0.653 11.938 1.00 79.62 84 LYS A CA 1
ATOM 689 C C . LYS A 1 84 ? -19.784 0.206 10.783 1.00 79.62 84 LYS A C 1
ATOM 691 O O . LYS A 1 84 ? -18.589 0.281 10.560 1.00 79.62 84 LYS A O 1
ATOM 696 N N . TYR A 1 85 ? -20.655 0.923 10.075 1.00 75.12 85 TYR A N 1
ATOM 697 C CA . TYR A 1 85 ? -20.229 1.775 8.952 1.00 75.12 85 TYR A CA 1
ATOM 698 C C . TYR A 1 85 ? -19.462 3.035 9.402 1.00 75.12 85 TYR A C 1
ATOM 700 O O . TYR A 1 85 ? -18.422 3.356 8.814 1.00 75.12 85 TYR A O 1
ATOM 708 N N . ARG A 1 86 ? -19.942 3.704 10.464 1.00 82.62 86 ARG A N 1
ATOM 709 C CA . ARG A 1 86 ? -19.378 4.939 11.039 1.00 82.62 86 ARG A CA 1
ATOM 710 C C . ARG A 1 86 ? -18.391 4.613 12.164 1.00 82.62 86 ARG A C 1
ATOM 712 O O . ARG A 1 86 ? -18.689 3.774 13.008 1.00 82.62 86 ARG A O 1
ATOM 719 N N . ILE A 1 87 ? -17.232 5.269 12.140 1.00 83.94 87 ILE A N 1
ATOM 720 C CA . ILE A 1 87 ? -16.126 5.062 13.095 1.00 83.94 87 ILE A CA 1
ATOM 721 C C . ILE A 1 87 ? -16.005 6.244 14.078 1.00 83.94 87 ILE A C 1
ATOM 723 O O . ILE A 1 87 ? -15.388 6.113 15.123 1.00 83.94 87 ILE A O 1
ATOM 727 N N . GLU A 1 88 ? -16.626 7.379 13.761 1.00 81.31 88 GLU A N 1
ATOM 728 C CA . GLU A 1 88 ? -16.585 8.591 14.581 1.00 81.31 88 GLU A CA 1
ATOM 729 C C . GLU A 1 88 ? -17.219 8.361 15.960 1.00 81.31 88 GLU A C 1
ATOM 731 O O . GLU A 1 88 ? -18.374 7.930 16.044 1.00 81.31 88 GLU A O 1
ATOM 736 N N . GLY A 1 89 ? -16.457 8.632 17.022 1.00 81.56 89 GLY A N 1
ATOM 737 C CA . GLY A 1 89 ? -16.872 8.399 18.408 1.00 81.56 89 GLY A CA 1
ATOM 738 C C . GLY A 1 89 ? -16.758 6.939 18.862 1.00 81.56 89 GLY A C 1
ATOM 739 O O . GLY A 1 89 ? -17.313 6.578 19.899 1.00 81.56 89 GLY A O 1
ATOM 740 N N . HIS A 1 90 ? -16.079 6.087 18.089 1.00 83.56 90 HIS A N 1
ATOM 741 C CA . HIS A 1 90 ? -15.739 4.728 18.506 1.00 83.56 90 HIS A CA 1
ATOM 742 C C . HIS A 1 90 ? -14.514 4.745 19.427 1.00 83.56 90 HIS A C 1
ATOM 744 O O . HIS A 1 90 ? -13.580 5.504 19.184 1.00 83.56 90 HIS A O 1
ATOM 750 N N . GLU A 1 91 ? -14.485 3.875 20.438 1.00 85.62 91 GLU A N 1
ATOM 751 C CA . GLU A 1 91 ? -13.335 3.743 21.351 1.00 85.62 91 GLU A CA 1
ATOM 752 C C . GLU A 1 91 ? -12.041 3.455 20.564 1.00 85.62 91 GLU A C 1
ATOM 754 O O . GLU A 1 91 ? -11.035 4.135 20.739 1.00 85.62 91 GLU A O 1
ATOM 759 N N . ASP A 1 92 ? -12.129 2.551 19.585 1.00 89.19 92 ASP A N 1
ATOM 760 C CA . ASP A 1 92 ? -11.011 2.165 18.710 1.00 89.19 92 ASP A CA 1
ATOM 761 C C . ASP A 1 92 ? -10.833 3.067 17.462 1.00 89.19 92 ASP A C 1
ATOM 763 O O . ASP A 1 92 ? -10.220 2.657 16.473 1.00 89.19 92 ASP A O 1
ATOM 767 N N . GLU A 1 93 ? -11.411 4.275 17.425 1.00 90.31 93 GLU A N 1
ATOM 768 C CA . GLU A 1 93 ? -11.390 5.133 16.226 1.00 90.31 93 GLU A CA 1
ATOM 769 C C . GLU A 1 93 ? -9.968 5.422 15.724 1.00 90.31 93 GLU A C 1
ATOM 771 O O . GLU A 1 93 ? -9.683 5.299 14.526 1.00 90.31 93 GLU A O 1
ATOM 776 N N . GLU A 1 94 ? -9.076 5.795 16.637 1.00 92.38 94 GLU A N 1
ATOM 777 C CA . GLU A 1 94 ? -7.700 6.152 16.304 1.00 92.38 94 GLU A CA 1
ATOM 778 C C . GLU A 1 94 ? -6.924 4.941 15.770 1.00 92.38 94 GLU A C 1
ATOM 780 O O . GLU A 1 94 ? -6.253 5.035 14.741 1.00 92.38 94 GLU A O 1
ATOM 785 N N . GLU A 1 95 ? -7.102 3.766 16.376 1.00 92.44 95 GLU A N 1
ATOM 786 C CA . GLU A 1 95 ? -6.489 2.522 15.903 1.00 92.44 95 GLU A CA 1
ATOM 787 C C . GLU A 1 95 ? -6.983 2.149 14.500 1.00 92.44 95 GLU A C 1
ATOM 789 O O . GLU A 1 95 ? -6.192 1.818 13.610 1.00 92.44 95 GLU A O 1
ATOM 794 N N . ILE A 1 96 ? -8.287 2.283 14.242 1.00 91.31 96 ILE A N 1
ATOM 795 C CA . ILE A 1 96 ? -8.866 2.029 12.918 1.00 91.31 96 ILE A CA 1
ATOM 796 C C . ILE A 1 96 ? -8.292 3.002 11.875 1.00 91.31 96 ILE A C 1
ATOM 798 O O . ILE A 1 96 ? -8.030 2.600 10.730 1.00 91.31 96 ILE A O 1
ATOM 802 N N . ARG A 1 97 ? -8.073 4.274 12.234 1.00 91.88 97 ARG A N 1
ATOM 803 C CA . ARG A 1 97 ? -7.438 5.272 11.355 1.00 91.88 97 ARG A CA 1
ATOM 804 C C . ARG A 1 97 ? -5.979 4.916 11.075 1.00 91.88 97 ARG A C 1
ATOM 806 O O . ARG A 1 97 ? -5.572 4.906 9.909 1.00 91.88 97 ARG A O 1
ATOM 813 N N . GLN A 1 98 ? -5.216 4.546 12.099 1.00 94.56 98 GLN A N 1
ATOM 814 C CA . GLN A 1 98 ? -3.821 4.125 11.959 1.00 94.56 98 GLN A CA 1
ATOM 815 C C . GLN A 1 98 ? -3.683 2.881 11.076 1.00 94.56 98 GLN A C 1
ATOM 817 O O . GLN A 1 98 ? -2.888 2.885 10.131 1.00 94.56 98 GLN A O 1
ATOM 822 N N . LEU A 1 99 ? -4.511 1.855 11.293 1.00 94.75 99 LEU A N 1
ATOM 823 C CA . LEU A 1 99 ? -4.549 0.660 10.446 1.00 94.75 99 LEU A CA 1
ATOM 824 C C . LEU A 1 99 ? -4.901 1.001 8.997 1.00 94.75 99 LEU A C 1
ATOM 826 O O . LEU A 1 99 ? -4.281 0.482 8.069 1.00 94.75 99 LEU A O 1
ATOM 830 N N . THR A 1 100 ? -5.852 1.913 8.780 1.00 93.31 100 THR A N 1
ATOM 831 C CA . THR A 1 100 ? -6.221 2.371 7.431 1.00 93.31 100 THR A CA 1
ATOM 832 C C . THR A 1 100 ? -5.029 3.018 6.721 1.00 93.31 100 THR A C 1
ATOM 834 O O . THR A 1 100 ? -4.747 2.696 5.563 1.00 93.31 100 THR A O 1
ATOM 837 N N . ASN A 1 101 ? -4.292 3.882 7.420 1.00 95.50 101 ASN A N 1
ATOM 838 C CA . ASN A 1 101 ? -3.096 4.522 6.879 1.00 95.50 101 ASN A CA 1
ATOM 839 C C . ASN A 1 101 ? -1.985 3.504 6.598 1.00 95.50 101 ASN A C 1
ATOM 841 O O . ASN A 1 101 ? -1.388 3.545 5.524 1.00 95.50 101 ASN A O 1
ATOM 845 N N . LYS A 1 102 ? -1.759 2.546 7.504 1.00 95.75 102 LYS A N 1
ATOM 846 C CA . LYS A 1 102 ? -0.762 1.478 7.336 1.00 95.75 102 LYS A CA 1
ATOM 847 C C . LYS A 1 102 ? -1.073 0.576 6.138 1.00 95.75 102 LYS A C 1
ATOM 849 O O . LYS A 1 102 ? -0.177 0.247 5.366 1.00 95.75 102 LYS A O 1
ATOM 854 N N . ILE A 1 103 ? -2.344 0.221 5.934 1.00 94.50 103 ILE A N 1
ATOM 855 C CA . ILE A 1 103 ? -2.788 -0.524 4.745 1.00 94.50 103 ILE A CA 1
ATOM 856 C C . ILE A 1 103 ? -2.501 0.286 3.476 1.00 94.50 103 ILE A C 1
ATOM 858 O O . ILE A 1 103 ? -1.973 -0.255 2.504 1.00 94.50 103 ILE A O 1
ATOM 862 N N . ARG A 1 104 ? -2.827 1.585 3.476 1.00 94.50 104 ARG A N 1
ATOM 863 C CA . ARG A 1 104 ? -2.613 2.465 2.319 1.00 94.50 104 ARG A CA 1
ATOM 864 C C . ARG A 1 104 ? -1.133 2.574 1.953 1.00 94.50 104 ARG A C 1
ATOM 866 O O . ARG A 1 104 ? -0.794 2.431 0.780 1.00 94.50 104 ARG A O 1
ATOM 873 N N . THR A 1 105 ? -0.260 2.817 2.927 1.00 95.06 105 THR A N 1
ATOM 874 C CA . THR A 1 105 ? 1.182 2.962 2.680 1.00 95.06 105 THR A CA 1
ATOM 875 C C . THR A 1 105 ? 1.804 1.660 2.194 1.00 95.06 105 THR A C 1
ATOM 877 O O . THR A 1 105 ? 2.559 1.682 1.223 1.00 95.06 105 THR A O 1
ATOM 880 N N . LYS A 1 106 ? 1.441 0.518 2.791 1.00 94.38 106 LYS A N 1
ATOM 881 C CA . LYS A 1 106 ? 1.928 -0.797 2.350 1.00 94.38 106 LYS A CA 1
ATOM 882 C C . LYS A 1 106 ? 1.471 -1.156 0.947 1.00 94.38 106 LYS A C 1
ATOM 884 O O . LYS A 1 106 ? 2.275 -1.650 0.162 1.00 94.38 106 LYS A O 1
ATOM 889 N N . ARG A 1 107 ? 0.216 -0.858 0.604 1.00 93.12 107 ARG A N 1
ATOM 890 C CA . ARG A 1 107 ? -0.294 -1.060 -0.754 1.00 93.12 107 ARG A CA 1
ATOM 891 C C . ARG A 1 107 ? 0.494 -0.235 -1.772 1.00 93.12 107 ARG A C 1
ATOM 893 O O . ARG A 1 107 ? 1.006 -0.801 -2.728 1.00 93.12 107 ARG A O 1
ATOM 900 N N . ALA A 1 108 ? 0.664 1.064 -1.520 1.00 92.25 108 ALA A N 1
ATOM 901 C CA . ALA A 1 108 ? 1.414 1.946 -2.414 1.00 92.25 108 ALA A CA 1
ATOM 902 C C . ALA A 1 108 ? 2.890 1.532 -2.546 1.00 92.25 108 ALA A C 1
ATOM 904 O O . ALA A 1 108 ? 3.470 1.606 -3.626 1.00 92.25 108 ALA A O 1
ATOM 905 N N . TYR A 1 109 ? 3.510 1.082 -1.450 1.00 92.75 109 TYR A N 1
ATOM 906 C CA . TYR A 1 109 ? 4.862 0.529 -1.492 1.00 92.75 109 TYR A CA 1
ATOM 907 C C . TYR A 1 109 ? 4.921 -0.725 -2.365 1.00 92.75 109 TYR A C 1
ATOM 909 O O . TYR A 1 109 ? 5.818 -0.844 -3.196 1.00 92.75 109 TYR A O 1
ATOM 917 N N . ARG A 1 110 ? 3.955 -1.639 -2.221 1.00 90.31 110 ARG A N 1
ATOM 918 C CA . ARG A 1 110 ? 3.948 -2.869 -3.009 1.00 90.31 110 ARG A CA 1
ATOM 919 C C . ARG A 1 110 ? 3.713 -2.611 -4.489 1.00 90.31 110 ARG A C 1
ATOM 921 O O . ARG A 1 110 ? 4.412 -3.199 -5.301 1.00 90.31 110 ARG A O 1
ATOM 928 N N . GLU A 1 111 ? 2.788 -1.723 -4.832 1.00 91.00 111 GLU A N 1
ATOM 929 C CA . GLU A 1 111 ? 2.554 -1.319 -6.222 1.00 91.00 111 GLU A CA 1
ATOM 930 C C . GLU A 1 111 ? 3.855 -0.797 -6.854 1.00 91.00 111 GLU A C 1
ATOM 932 O O . GLU A 1 111 ? 4.246 -1.251 -7.925 1.00 91.00 111 GLU A O 1
ATOM 937 N N . LYS A 1 112 ? 4.611 0.048 -6.139 1.00 90.38 112 LYS A N 1
ATOM 938 C CA . LYS A 1 112 ? 5.932 0.508 -6.600 1.00 90.38 112 LYS A CA 1
ATOM 939 C C . LYS A 1 112 ? 6.952 -0.622 -6.757 1.00 90.38 112 LYS A C 1
ATOM 941 O O . LYS A 1 112 ? 7.739 -0.576 -7.696 1.00 90.38 112 LYS A O 1
ATOM 946 N N . GLN A 1 113 ? 6.959 -1.602 -5.852 1.00 91.06 113 GLN A N 1
ATOM 947 C CA . GLN A 1 113 ? 7.855 -2.760 -5.948 1.00 91.06 113 GLN A CA 1
ATOM 948 C C . GLN A 1 113 ? 7.535 -3.616 -7.173 1.00 91.06 113 GLN A C 1
ATOM 950 O O . GLN A 1 113 ? 8.440 -3.892 -7.942 1.00 91.06 113 GLN A O 1
ATOM 955 N N . VAL A 1 114 ? 6.262 -3.943 -7.417 1.00 90.19 114 VAL A N 1
ATOM 956 C CA . VAL A 1 114 ? 5.846 -4.707 -8.609 1.00 90.19 114 VAL A CA 1
ATOM 957 C C . VAL A 1 114 ? 6.246 -3.983 -9.889 1.00 90.19 114 VAL A C 1
ATOM 959 O O . VAL A 1 114 ? 6.794 -4.594 -10.797 1.00 90.19 114 VAL A O 1
ATOM 962 N N . VAL A 1 115 ? 6.001 -2.672 -9.960 1.00 89.56 115 VAL A N 1
ATOM 963 C CA . VAL A 1 115 ? 6.387 -1.858 -11.120 1.00 89.56 115 VAL A CA 1
ATOM 964 C C . VAL A 1 115 ? 7.900 -1.887 -11.327 1.00 89.56 115 VAL A C 1
AT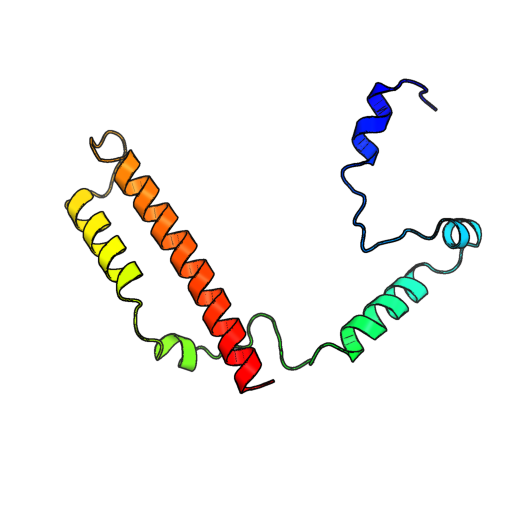OM 966 O O . VAL A 1 115 ? 8.355 -1.960 -12.462 1.00 89.56 115 VAL A O 1
ATOM 969 N N . LYS A 1 116 ? 8.686 -1.844 -10.248 1.00 88.94 116 LYS A N 1
ATOM 970 C CA . LYS A 1 116 ? 10.146 -1.923 -10.323 1.00 88.94 116 LYS A CA 1
ATOM 971 C C . LYS A 1 116 ? 10.625 -3.311 -10.768 1.00 88.94 116 LYS A C 1
ATOM 973 O O . LYS A 1 116 ? 11.406 -3.373 -11.706 1.00 88.94 116 LYS A O 1
ATOM 978 N N . GLU A 1 117 ? 10.131 -4.376 -10.139 1.00 89.56 117 GLU A N 1
ATOM 979 C CA . GLU A 1 117 ? 10.432 -5.780 -10.472 1.00 89.56 117 GLU A CA 1
ATOM 980 C C . GLU A 1 117 ? 10.117 -6.052 -11.952 1.00 89.56 117 GLU A C 1
ATOM 982 O O . GLU A 1 117 ? 10.981 -6.460 -12.719 1.00 89.56 117 GLU A O 1
ATOM 987 N N . TYR A 1 118 ? 8.909 -5.691 -12.396 1.00 89.19 118 TYR A N 1
ATOM 988 C CA . TYR A 1 118 ? 8.502 -5.840 -13.792 1.00 89.19 118 TYR A CA 1
ATOM 989 C C . TYR A 1 118 ? 9.370 -5.018 -14.752 1.00 89.19 118 TYR A C 1
ATOM 991 O O . TYR A 1 118 ? 9.592 -5.423 -15.888 1.00 89.19 118 TYR A O 1
ATOM 999 N N . ARG A 1 119 ? 9.867 -3.853 -14.317 1.00 85.44 119 ARG A N 1
ATOM 1000 C CA . ARG A 1 119 ? 10.797 -3.069 -15.131 1.00 85.44 119 ARG A CA 1
ATOM 1001 C C . ARG A 1 119 ? 12.088 -3.831 -15.368 1.00 85.44 119 ARG A C 1
ATOM 1003 O O . ARG A 1 119 ? 12.502 -3.932 -16.506 1.00 85.44 119 ARG A O 1
ATOM 1010 N N . GLU A 1 120 ? 12.692 -4.326 -14.293 1.00 86.44 120 GLU A N 1
ATOM 1011 C CA . GLU A 1 120 ? 13.994 -4.998 -14.318 1.00 86.44 120 GLU A CA 1
ATOM 1012 C C . GLU A 1 120 ? 13.951 -6.307 -15.121 1.00 86.44 120 GLU A C 1
ATOM 1014 O O . GLU A 1 120 ? 14.934 -6.653 -15.772 1.00 86.44 120 GLU A O 1
ATOM 1019 N N . ASP A 1 121 ? 12.811 -7.002 -15.123 1.00 86.94 121 ASP A N 1
ATOM 1020 C CA . ASP A 1 121 ? 12.652 -8.270 -15.841 1.00 86.94 121 ASP A CA 1
ATOM 1021 C C . ASP A 1 121 ? 12.395 -8.105 -17.353 1.00 86.94 121 ASP A C 1
ATOM 1023 O O . ASP A 1 121 ? 12.703 -9.014 -18.128 1.00 86.94 121 ASP A O 1
ATOM 1027 N N . TYR A 1 122 ? 11.816 -6.977 -17.792 1.00 81.31 122 TYR A N 1
ATOM 1028 C CA . TYR A 1 122 ? 11.335 -6.795 -19.174 1.00 81.31 122 TYR A CA 1
ATOM 1029 C C . TYR A 1 122 ? 11.965 -5.618 -19.945 1.00 81.31 122 TYR A C 1
ATOM 1031 O O . TYR A 1 122 ? 11.756 -5.544 -21.162 1.00 81.31 122 TYR A O 1
ATOM 1039 N N . PHE A 1 123 ? 12.716 -4.722 -19.287 1.00 74.06 123 PHE A N 1
ATOM 1040 C CA . PHE A 1 123 ? 13.343 -3.527 -19.881 1.00 74.06 123 PHE A CA 1
ATOM 1041 C C . PHE A 1 123 ? 14.774 -3.300 -19.376 1.00 74.06 123 PHE A C 1
ATOM 1043 O O . PHE A 1 123 ? 15.668 -3.125 -20.234 1.00 74.06 123 PHE A O 1
#

Foldseek 3Di:
DDPDPVVVVVPPPPCPVVDPPPVVVVVVPDDPVVVVCVVVVVVVVPDDPCLDPPNDDVVNVVPDDDDPVLVVLVVVLCVQCVPPPDLPPRPCSVVNVVSVVVSVVVVVVVVVVVSVVVVVVPD

Radius of gyration: 24.59 Å; chains: 1; bounding box: 44×60×49 Å

InterPro domains:
  IPR021842 Protein of unknown function DUF3435 [PF11917] (6-123)

Secondary structure (DSSP, 8-state):
----GGGGGGTGGG--TT----HHHHHTT--HHHHHHHHHHHHHHSS-TT--TT-S-HHHHHHSPPPHHHHHHHHHHHHHHTT-S--TT-TTHHHHHHHHHHHHHHHHHHHHHHHHHHHHHH-

pLDDT: mean 73.56, std 19.02, range [37.19, 95.75]